Protein AF-A0A6L9XTW9-F1 (afdb_monomer_lite)

Sequence (158 aa):
MADSLILVVVGALVTFAAGLIGAWIQSRREHSKWLRERRYEAFVAIEAVVYRLDELGQRGVALKTRLGQLNSSSTLTPPQREQREQLTRELAAYADEYDQASRQRYDSAAPLLILGPPQVEKSVSAVLRLPQDASNEDRYRADSDMIAAMRKSLGVEE

Organism: NCBI:txid1268043

Secondary structure (DSSP, 8-state):
-HHHHHHHHHHHHHHHHHHHHHHHHHHHHHHHHHHHHHHHHHHHHHHHHHHHHHHHHHHHHHHHHHHHHHHT-SS--HHHHHHHHHHHHHHHHHHHHHHHHHHHHHHHHHHHHHHS-HHHHHHHHHHHH--TT--HHHHHHHHHHHHHHHHHHHT---

Radius of gyration: 28.11 Å; chains: 1; bounding box: 69×28×93 Å

Foldseek 3Di:
DVVVVVVVVVVVVVVVVVVVVVVVVVVVVVVLVVLLVLLVQLVVQLVVLLVVLVVLLVVLVVLVVVLVVLVVDPDADPVSVVVNVVSVVVNVVSVVVNVVSLVSNCVSCVSCCVSNDPQLVVLSVQLNPADSPHDPVSNVVSVVSNVVSSCVRSVNDD

pLDDT: mean 93.61, std 5.62, range [50.78, 97.5]

Structure (mmCIF, N/CA/C/O backbone):
data_AF-A0A6L9XTW9-F1
#
_entry.id   AF-A0A6L9XTW9-F1
#
loop_
_atom_site.group_PDB
_atom_site.id
_atom_site.type_symbol
_atom_site.label_atom_id
_atom_site.label_alt_id
_atom_site.label_comp_id
_atom_site.label_asym_id
_atom_site.label_entity_id
_atom_site.label_seq_id
_atom_site.pdbx_PDB_ins_code
_atom_site.Cartn_x
_atom_site.Cartn_y
_atom_site.Cartn_z
_atom_site.occupancy
_atom_site.B_iso_or_equiv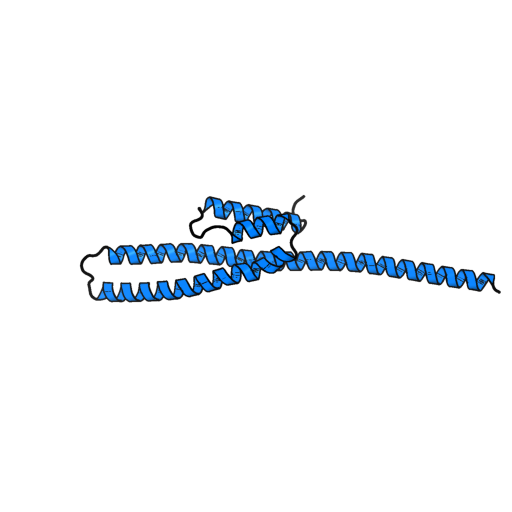
_atom_site.auth_seq_id
_atom_site.auth_comp_id
_atom_site.auth_asym_id
_atom_site.auth_atom_id
_atom_site.pdbx_PDB_model_num
ATOM 1 N N . MET A 1 1 ? 39.457 -12.123 -55.863 1.00 63.41 1 MET A N 1
ATOM 2 C CA . MET A 1 1 ? 38.704 -13.055 -54.985 1.00 63.41 1 MET A CA 1
ATOM 3 C C . MET A 1 1 ? 38.822 -12.706 -53.499 1.00 63.41 1 MET A C 1
ATOM 5 O O . MET A 1 1 ? 37.857 -12.929 -52.783 1.00 63.41 1 MET A O 1
ATOM 9 N N . ALA A 1 2 ? 39.940 -12.143 -53.015 1.00 72.25 2 ALA A N 1
ATOM 10 C CA . ALA A 1 2 ? 40.058 -11.704 -51.616 1.00 72.25 2 ALA A CA 1
ATOM 11 C C . ALA A 1 2 ? 39.130 -10.516 -51.269 1.00 72.25 2 ALA A C 1
ATOM 13 O O . ALA A 1 2 ? 38.455 -10.549 -50.244 1.00 72.25 2 ALA A O 1
ATOM 14 N N . ASP A 1 3 ? 39.005 -9.529 -52.162 1.00 83.38 3 ASP A N 1
ATOM 15 C CA . ASP A 1 3 ? 38.203 -8.316 -51.909 1.00 83.38 3 ASP A CA 1
ATOM 16 C C . ASP A 1 3 ? 36.702 -8.593 -51.742 1.00 83.38 3 ASP A C 1
ATOM 18 O O . ASP A 1 3 ? 36.032 -7.993 -50.903 1.00 83.38 3 ASP A O 1
ATOM 22 N N . SER A 1 4 ? 36.166 -9.562 -52.490 1.00 84.56 4 SER A N 1
ATOM 23 C CA . SER A 1 4 ? 34.766 -9.982 -52.372 1.00 84.56 4 SER A CA 1
ATOM 24 C C . SER A 1 4 ? 34.467 -10.655 -51.031 1.00 84.56 4 SER A C 1
ATOM 26 O O . SER A 1 4 ? 33.379 -10.480 -50.491 1.00 84.56 4 SER A O 1
ATOM 28 N N . LEU A 1 5 ? 35.428 -11.395 -50.467 1.00 88.00 5 LEU A N 1
ATOM 29 C CA . LEU A 1 5 ? 35.265 -12.051 -49.167 1.00 88.00 5 LEU A CA 1
ATOM 30 C C . LEU A 1 5 ? 35.229 -11.018 -48.032 1.00 88.00 5 LEU A C 1
ATOM 32 O O . LEU A 1 5 ? 34.406 -11.125 -47.127 1.00 88.00 5 LEU A O 1
ATOM 36 N N . ILE A 1 6 ? 36.074 -9.986 -48.117 1.00 90.38 6 ILE A N 1
ATOM 37 C CA . ILE A 1 6 ? 36.116 -8.894 -47.137 1.00 90.38 6 ILE A CA 1
ATOM 38 C C . ILE A 1 6 ? 34.771 -8.163 -47.096 1.00 90.38 6 ILE A C 1
ATOM 40 O O . ILE A 1 6 ? 34.224 -7.965 -46.015 1.00 90.38 6 ILE A O 1
ATOM 44 N N . LEU A 1 7 ? 34.195 -7.824 -48.254 1.00 91.81 7 LEU A N 1
ATOM 45 C CA . LEU A 1 7 ? 32.893 -7.149 -48.316 1.00 91.81 7 LEU A CA 1
ATOM 46 C C . LEU A 1 7 ? 31.760 -7.990 -47.708 1.00 91.81 7 LEU A C 1
ATOM 48 O O . LEU A 1 7 ? 30.928 -7.452 -46.979 1.00 91.81 7 LEU A O 1
ATOM 52 N N . VAL A 1 8 ? 31.746 -9.305 -47.954 1.00 90.94 8 VAL A N 1
ATOM 53 C CA . VAL A 1 8 ? 30.751 -10.217 -47.363 1.00 90.94 8 VAL A CA 1
ATOM 54 C C . VAL A 1 8 ? 30.904 -10.295 -45.844 1.00 90.94 8 VAL A C 1
ATOM 56 O O . VAL A 1 8 ? 29.909 -10.200 -45.127 1.00 90.94 8 VAL A O 1
ATOM 59 N N . VAL A 1 9 ? 32.135 -10.414 -45.337 1.00 92.69 9 VAL A N 1
ATOM 60 C CA . VAL A 1 9 ? 32.401 -10.455 -43.890 1.00 92.69 9 VAL A CA 1
ATOM 61 C C . VAL A 1 9 ? 32.010 -9.136 -43.222 1.00 92.69 9 VAL A C 1
ATOM 63 O O . VAL A 1 9 ? 31.351 -9.151 -42.184 1.00 92.69 9 VAL A O 1
ATOM 66 N N . VAL A 1 10 ? 32.343 -7.994 -43.828 1.00 93.56 10 VAL A N 1
ATOM 67 C CA . VAL A 1 10 ? 31.947 -6.672 -43.318 1.00 93.56 10 VAL A CA 1
ATOM 68 C C . VAL A 1 10 ? 30.424 -6.530 -43.305 1.00 93.56 10 VAL A C 1
ATOM 70 O O . VAL A 1 10 ? 29.860 -6.126 -42.290 1.00 93.56 10 VAL A O 1
ATOM 73 N N . GLY A 1 11 ? 29.736 -6.922 -44.382 1.00 93.44 11 GLY A N 1
ATOM 74 C CA . GLY A 1 11 ? 28.272 -6.898 -44.443 1.00 93.44 11 GLY A CA 1
ATOM 75 C C . GLY A 1 11 ? 27.613 -7.788 -43.384 1.00 93.44 11 GLY A C 1
ATOM 76 O O . GLY A 1 11 ? 26.651 -7.373 -42.731 1.00 93.44 11 GLY A O 1
ATOM 77 N N . ALA A 1 12 ? 28.162 -8.984 -43.153 1.00 92.94 12 ALA A N 1
ATOM 78 C CA . ALA A 1 12 ? 27.696 -9.894 -42.111 1.00 92.94 12 ALA A CA 1
ATOM 79 C C . ALA A 1 12 ? 27.890 -9.304 -40.703 1.00 92.94 12 ALA A C 1
ATOM 81 O O . ALA A 1 12 ? 26.964 -9.345 -39.892 1.00 92.94 12 ALA A O 1
ATOM 82 N N . LEU A 1 13 ? 29.047 -8.693 -40.427 1.00 94.50 13 LEU A N 1
ATOM 83 C CA . LEU A 1 13 ? 29.328 -8.039 -39.144 1.00 94.50 13 LEU A CA 1
ATOM 84 C C . LEU A 1 13 ? 28.404 -6.845 -38.883 1.00 94.50 13 LEU A C 1
ATOM 86 O O . LEU A 1 13 ? 27.891 -6.706 -37.774 1.00 94.50 13 LEU A O 1
ATOM 90 N N . VAL A 1 14 ? 28.144 -6.012 -39.895 1.00 95.00 14 VAL A N 1
ATOM 91 C CA . VAL A 1 14 ? 27.215 -4.875 -39.777 1.00 95.00 14 VAL A CA 1
ATOM 92 C C . VAL A 1 14 ? 25.794 -5.361 -39.500 1.00 95.00 14 VAL A C 1
ATOM 94 O O . VAL A 1 14 ? 25.129 -4.839 -38.607 1.00 95.00 14 VAL A O 1
ATOM 97 N N . THR A 1 15 ? 25.344 -6.393 -40.213 1.00 95.50 15 THR A N 1
ATOM 98 C CA . THR A 1 15 ? 24.009 -6.979 -40.013 1.00 95.50 15 THR A CA 1
ATOM 99 C C . THR A 1 15 ? 23.871 -7.570 -38.610 1.00 95.50 15 THR A C 1
ATOM 101 O O . THR A 1 15 ? 22.871 -7.339 -37.931 1.00 95.50 15 THR A O 1
ATOM 104 N N . PHE A 1 16 ? 24.897 -8.280 -38.137 1.00 95.69 16 PHE A N 1
ATOM 105 C CA . PHE A 1 16 ? 24.935 -8.832 -36.786 1.00 95.69 16 PHE A CA 1
ATOM 106 C C . PHE A 1 16 ? 24.902 -7.736 -35.710 1.00 95.69 16 PHE A C 1
ATOM 108 O O . PHE A 1 16 ? 24.097 -7.809 -34.781 1.00 95.69 16 PHE A O 1
ATOM 115 N N . ALA A 1 17 ? 25.715 -6.685 -35.858 1.00 96.06 17 ALA A N 1
ATOM 116 C CA . ALA A 1 17 ? 25.736 -5.557 -34.929 1.00 96.06 17 ALA A CA 1
ATOM 117 C C . ALA A 1 17 ? 24.387 -4.822 -34.887 1.00 96.06 17 ALA A C 1
ATOM 119 O O . ALA A 1 17 ? 23.879 -4.523 -33.806 1.00 96.06 17 ALA A O 1
ATOM 120 N N . ALA A 1 18 ? 23.769 -4.588 -36.048 1.00 95.88 18 ALA A N 1
ATOM 121 C CA . ALA A 1 18 ? 22.438 -3.994 -36.131 1.00 95.88 18 ALA A CA 1
ATOM 122 C C . ALA A 1 18 ? 21.378 -4.870 -35.437 1.00 95.88 18 ALA A C 1
ATOM 124 O O . ALA A 1 18 ? 20.549 -4.350 -34.688 1.00 95.88 18 ALA A O 1
ATOM 125 N N . GLY A 1 19 ? 21.443 -6.195 -35.617 1.00 96.69 19 GLY A N 1
ATOM 126 C CA . GLY A 1 19 ? 20.570 -7.150 -34.931 1.00 96.69 19 GLY A CA 1
ATOM 127 C C . GLY A 1 19 ? 20.711 -7.101 -33.407 1.00 96.69 19 GLY A C 1
ATOM 128 O O . GLY A 1 19 ? 19.705 -7.034 -32.699 1.00 96.69 19 GLY A O 1
ATOM 129 N N . LEU A 1 20 ? 21.945 -7.050 -32.893 1.00 96.38 20 LEU A N 1
ATOM 130 C CA . LEU A 1 20 ? 22.207 -6.923 -31.454 1.00 96.38 20 LEU A CA 1
ATOM 131 C C . LEU A 1 20 ? 21.672 -5.609 -30.874 1.00 96.38 20 LEU A C 1
ATOM 133 O O . LEU A 1 20 ? 21.056 -5.616 -29.809 1.00 96.38 20 LEU A O 1
ATOM 137 N N . ILE A 1 21 ? 21.868 -4.487 -31.574 1.00 97.19 21 ILE A N 1
ATOM 138 C CA . ILE A 1 21 ? 21.352 -3.180 -31.141 1.00 97.19 21 ILE A CA 1
ATOM 139 C C . ILE A 1 21 ? 19.820 -3.196 -31.111 1.00 97.19 21 ILE A C 1
ATOM 141 O O . ILE A 1 21 ? 19.222 -2.744 -30.133 1.00 97.19 21 ILE A O 1
ATOM 145 N N . GLY A 1 22 ? 19.181 -3.756 -32.143 1.00 96.69 22 GLY A N 1
ATOM 146 C CA . GLY A 1 22 ? 17.727 -3.908 -32.195 1.00 96.69 22 GLY A CA 1
ATOM 147 C C . GLY A 1 22 ? 17.188 -4.729 -31.021 1.00 96.69 22 GLY A C 1
ATOM 148 O O . GLY A 1 22 ? 16.288 -4.273 -30.311 1.00 96.69 22 GLY A O 1
ATOM 149 N N . ALA A 1 23 ? 17.794 -5.890 -30.757 1.00 96.38 23 ALA A N 1
ATOM 150 C CA . ALA A 1 23 ? 17.431 -6.751 -29.633 1.00 96.38 23 ALA A CA 1
ATOM 151 C C . ALA A 1 23 ? 17.629 -6.055 -28.275 1.00 96.38 23 ALA A C 1
ATOM 153 O O . ALA A 1 23 ? 16.783 -6.170 -27.389 1.00 96.38 23 ALA A O 1
ATOM 154 N N . TRP A 1 24 ? 18.707 -5.281 -28.112 1.00 96.38 24 TRP A N 1
ATOM 155 C CA . TRP A 1 24 ? 18.961 -4.520 -26.888 1.00 96.38 24 TRP A CA 1
ATOM 156 C C . TRP A 1 24 ? 17.903 -3.437 -26.648 1.00 96.38 24 TRP A C 1
ATOM 158 O O . TRP A 1 24 ? 17.365 -3.333 -25.544 1.00 96.38 24 TRP A O 1
ATOM 168 N N . ILE A 1 25 ? 17.549 -2.659 -27.677 1.00 96.56 25 ILE A N 1
ATOM 169 C CA . ILE A 1 25 ? 16.497 -1.634 -27.578 1.00 96.56 25 ILE A CA 1
ATOM 170 C C . ILE A 1 25 ? 15.157 -2.281 -27.216 1.00 96.56 25 ILE A C 1
ATOM 172 O O . ILE A 1 25 ? 14.455 -1.787 -26.329 1.00 96.56 25 ILE A O 1
ATOM 176 N N . GLN A 1 26 ? 14.807 -3.393 -27.866 1.00 96.50 26 GLN A N 1
ATOM 177 C CA . GLN A 1 26 ? 13.578 -4.124 -27.573 1.00 96.50 26 GLN A CA 1
ATOM 178 C C . GLN A 1 26 ? 13.561 -4.653 -26.133 1.00 96.50 26 GLN A C 1
ATOM 180 O O . GLN A 1 26 ? 12.595 -4.403 -25.412 1.00 96.50 26 GLN A O 1
ATOM 185 N N . SER A 1 27 ? 14.656 -5.270 -25.682 1.00 95.56 27 SER A N 1
ATOM 186 C CA . SER A 1 27 ? 14.803 -5.758 -24.307 1.00 95.56 27 SER A CA 1
ATOM 187 C C . SER A 1 27 ? 14.594 -4.642 -23.281 1.00 95.56 27 SER A C 1
ATOM 189 O O . SER A 1 27 ? 13.868 -4.826 -22.303 1.00 95.56 27 SER A O 1
ATOM 191 N N . ARG A 1 28 ? 15.142 -3.440 -23.521 1.00 96.75 28 ARG A N 1
ATOM 192 C CA . ARG A 1 28 ? 14.917 -2.293 -22.623 1.00 96.75 28 ARG A CA 1
ATOM 193 C C . ARG A 1 28 ? 13.456 -1.851 -22.593 1.00 96.75 28 ARG A C 1
ATOM 195 O O . ARG A 1 28 ? 12.948 -1.558 -21.514 1.00 96.75 28 ARG A O 1
ATOM 202 N N . ARG A 1 29 ? 12.770 -1.815 -23.742 1.00 95.81 29 ARG A N 1
ATOM 203 C CA . ARG A 1 29 ? 11.346 -1.434 -23.817 1.00 95.81 29 ARG A CA 1
ATOM 204 C C . ARG A 1 29 ? 10.457 -2.426 -23.072 1.00 95.81 29 ARG A C 1
ATOM 206 O O . ARG A 1 29 ? 9.594 -2.006 -22.304 1.00 95.81 29 ARG A O 1
ATOM 213 N N . GLU A 1 30 ? 10.686 -3.718 -23.278 1.00 97.00 30 GLU A N 1
ATOM 214 C CA . GLU A 1 30 ? 9.957 -4.788 -22.591 1.00 97.00 30 GLU A CA 1
ATOM 215 C C . GLU A 1 30 ? 10.220 -4.756 -21.086 1.00 97.00 30 GLU A C 1
ATOM 217 O O . GLU A 1 30 ? 9.276 -4.797 -20.301 1.00 97.00 30 GLU A O 1
ATOM 222 N N . HIS A 1 31 ? 11.475 -4.564 -20.672 1.00 95.38 31 HIS A N 1
ATOM 223 C CA . HIS A 1 31 ? 11.824 -4.437 -19.261 1.00 95.38 31 HIS A CA 1
ATOM 224 C C . HIS A 1 31 ? 11.153 -3.224 -18.597 1.00 95.38 31 HIS A C 1
ATOM 226 O O . HIS A 1 31 ? 10.607 -3.340 -17.502 1.00 95.38 31 HIS A O 1
ATOM 232 N N . SER A 1 32 ? 11.127 -2.062 -19.261 1.00 93.06 32 SER A N 1
ATOM 233 C CA . SER A 1 32 ? 10.423 -0.879 -18.747 1.00 93.06 32 SER A CA 1
ATOM 234 C C . SER A 1 32 ? 8.911 -1.086 -18.640 1.00 93.06 32 SER A C 1
ATOM 236 O O . SER A 1 32 ? 8.303 -0.614 -17.679 1.00 93.06 32 SER A O 1
ATOM 238 N N . LYS A 1 33 ? 8.300 -1.792 -19.600 1.00 95.06 33 LYS A N 1
ATOM 239 C CA . LYS A 1 33 ? 6.877 -2.152 -19.546 1.00 95.06 33 LYS A CA 1
ATOM 240 C C . LYS A 1 33 ? 6.598 -3.098 -18.375 1.00 95.06 33 LYS A C 1
ATOM 242 O O . LYS A 1 33 ? 5.725 -2.805 -17.565 1.00 95.06 33 LYS A O 1
ATOM 247 N N . TRP A 1 34 ? 7.400 -4.151 -18.241 1.00 95.75 34 TRP A N 1
ATOM 248 C CA . TRP A 1 34 ? 7.304 -5.113 -17.145 1.00 95.75 34 TRP A CA 1
ATOM 249 C C . TRP A 1 34 ? 7.444 -4.444 -15.770 1.00 95.75 34 TRP A C 1
ATOM 251 O O . TRP A 1 34 ? 6.650 -4.703 -14.868 1.00 95.75 34 TRP A O 1
ATOM 261 N N . LEU A 1 35 ? 8.402 -3.521 -15.612 1.00 94.56 35 LEU A N 1
ATOM 262 C CA . LEU A 1 35 ? 8.558 -2.751 -14.373 1.00 94.56 35 LEU A CA 1
ATOM 263 C C . LEU A 1 35 ? 7.323 -1.898 -14.062 1.00 94.56 35 LEU A C 1
ATOM 265 O O . LEU A 1 35 ? 6.919 -1.805 -12.905 1.00 94.56 35 LEU A O 1
ATOM 269 N N . ARG A 1 36 ? 6.726 -1.263 -15.077 1.00 94.50 36 ARG A N 1
ATOM 270 C CA . ARG A 1 36 ? 5.518 -0.446 -14.907 1.00 94.50 36 ARG A CA 1
ATOM 271 C C . ARG A 1 36 ? 4.334 -1.294 -14.450 1.00 94.50 36 ARG A C 1
ATOM 273 O O . ARG A 1 36 ? 3.661 -0.910 -13.501 1.00 94.50 36 ARG A O 1
ATOM 280 N N . GLU A 1 37 ? 4.118 -2.438 -15.093 1.00 96.00 37 GLU A N 1
ATOM 281 C CA . GLU A 1 37 ? 3.059 -3.388 -14.734 1.00 96.00 37 GLU A CA 1
ATOM 282 C C . GLU A 1 37 ? 3.241 -3.885 -13.300 1.00 96.00 37 GLU A C 1
ATOM 284 O O . GLU A 1 37 ? 2.323 -3.776 -12.492 1.00 96.00 37 GLU A O 1
ATOM 289 N N . ARG A 1 38 ? 4.458 -4.307 -12.934 1.00 95.56 38 ARG A N 1
ATOM 290 C CA . ARG A 1 38 ? 4.730 -4.810 -11.584 1.00 95.56 38 ARG A CA 1
ATOM 291 C C . ARG A 1 38 ? 4.540 -3.747 -10.497 1.00 95.56 38 ARG A C 1
ATOM 293 O O . ARG A 1 38 ? 4.040 -4.056 -9.419 1.00 95.56 38 ARG A O 1
ATOM 300 N N . ARG A 1 39 ? 4.918 -2.493 -10.771 1.00 94.62 39 ARG A N 1
ATOM 301 C CA . ARG A 1 39 ? 4.664 -1.359 -9.864 1.00 94.62 39 ARG A CA 1
ATOM 302 C C . ARG A 1 39 ? 3.172 -1.073 -9.725 1.00 94.62 39 ARG A C 1
ATOM 304 O O . ARG A 1 39 ? 2.719 -0.809 -8.620 1.00 94.62 39 ARG A O 1
ATOM 311 N N . TYR A 1 40 ? 2.420 -1.125 -10.821 1.00 96.44 40 TYR A N 1
ATOM 312 C CA . TYR A 1 40 ? 0.976 -0.916 -10.788 1.00 96.44 40 TYR A CA 1
ATOM 313 C C . TYR A 1 40 ? 0.258 -2.012 -9.988 1.00 96.44 40 TYR A C 1
ATOM 315 O O . TYR A 1 40 ? -0.528 -1.694 -9.103 1.00 96.44 40 TYR A O 1
ATOM 323 N N . GLU A 1 41 ? 0.587 -3.286 -10.224 1.00 96.69 41 GLU A N 1
ATOM 324 C CA . GLU A 1 41 ? 0.045 -4.416 -9.453 1.00 96.69 41 GLU A CA 1
ATOM 325 C C . GLU A 1 41 ? 0.299 -4.255 -7.948 1.00 96.69 41 GLU A C 1
ATOM 327 O O . GLU A 1 41 ? -0.612 -4.411 -7.136 1.00 96.69 41 GLU A O 1
ATOM 332 N N . ALA A 1 42 ? 1.530 -3.899 -7.572 1.00 95.62 42 ALA A N 1
ATOM 333 C CA . ALA A 1 42 ? 1.895 -3.696 -6.174 1.00 95.62 42 ALA A CA 1
ATOM 334 C C . ALA A 1 42 ? 1.194 -2.478 -5.552 1.00 95.62 42 ALA A C 1
ATOM 336 O O . ALA A 1 42 ? 0.807 -2.522 -4.386 1.00 95.62 42 ALA A O 1
ATOM 337 N N . PHE A 1 43 ? 0.991 -1.412 -6.329 1.00 96.19 43 PHE A N 1
ATOM 338 C CA . PHE A 1 43 ? 0.237 -0.236 -5.900 1.00 96.19 43 PHE A CA 1
ATOM 339 C C . PHE A 1 43 ? -1.227 -0.556 -5.597 1.00 96.19 43 PHE A C 1
ATOM 341 O O . PHE A 1 43 ? -1.707 -0.227 -4.519 1.00 96.19 43 PHE A O 1
ATOM 348 N N . VAL A 1 44 ? -1.907 -1.276 -6.487 1.00 97.12 44 VAL A N 1
ATOM 349 C CA . VAL A 1 44 ? -3.292 -1.705 -6.239 1.00 97.12 44 VAL A CA 1
ATOM 350 C C . VAL A 1 44 ? -3.367 -2.620 -5.010 1.00 97.12 44 VAL A C 1
ATOM 352 O O . VAL A 1 44 ? -4.286 -2.506 -4.199 1.00 97.12 44 VAL A O 1
ATOM 355 N N . ALA A 1 45 ? -2.383 -3.507 -4.830 1.00 96.94 45 ALA A N 1
ATOM 356 C CA . ALA A 1 45 ? -2.335 -4.400 -3.676 1.00 96.94 45 ALA A CA 1
ATOM 357 C C . ALA A 1 45 ? -2.177 -3.642 -2.346 1.00 96.94 45 ALA A C 1
ATOM 359 O O . ALA A 1 45 ? -2.908 -3.925 -1.395 1.00 96.94 45 ALA A O 1
ATOM 360 N N . ILE A 1 46 ? -1.253 -2.676 -2.261 1.00 96.00 46 ILE A N 1
ATOM 361 C CA . ILE A 1 46 ? -1.078 -1.887 -1.033 1.00 96.00 46 ILE A CA 1
ATOM 362 C C . ILE A 1 46 ? -2.285 -0.981 -0.770 1.00 96.00 46 ILE A C 1
ATOM 364 O O . ILE A 1 46 ? -2.719 -0.891 0.375 1.00 96.00 46 ILE A O 1
ATOM 368 N N . GLU A 1 47 ? -2.867 -0.372 -1.805 1.00 95.38 47 GLU A N 1
ATOM 369 C CA . GLU A 1 47 ? -4.047 0.491 -1.690 1.00 95.38 47 GLU A CA 1
ATOM 370 C C . GLU A 1 47 ? -5.240 -0.286 -1.109 1.00 95.38 47 GLU A C 1
ATOM 372 O O . GLU A 1 47 ? -5.859 0.149 -0.137 1.00 95.38 47 GLU A O 1
ATOM 377 N N . ALA A 1 48 ? -5.497 -1.500 -1.607 1.00 96.69 48 ALA A N 1
ATOM 378 C CA . ALA A 1 48 ? -6.536 -2.374 -1.063 1.00 96.69 48 ALA A CA 1
ATOM 379 C C . ALA A 1 48 ? -6.321 -2.692 0.430 1.00 96.69 48 ALA A C 1
ATOM 381 O O . ALA A 1 48 ? -7.275 -2.733 1.211 1.00 96.69 48 ALA A O 1
ATOM 382 N N . VAL A 1 49 ? -5.067 -2.888 0.853 1.00 96.00 49 VAL A N 1
ATOM 383 C CA . VAL A 1 49 ? -4.732 -3.123 2.265 1.00 96.00 49 VAL A CA 1
ATOM 384 C C . VAL A 1 49 ? -4.898 -1.856 3.108 1.00 96.00 49 VAL A C 1
ATOM 386 O O . VAL A 1 49 ? -5.378 -1.940 4.240 1.00 96.00 49 VAL A O 1
ATOM 389 N N . VAL A 1 50 ? -4.532 -0.684 2.581 1.00 93.06 50 VAL A N 1
ATOM 390 C CA . VAL A 1 50 ? -4.734 0.610 3.255 1.00 93.06 50 VAL A CA 1
ATOM 391 C C . VAL A 1 50 ? -6.222 0.855 3.496 1.00 93.06 50 VAL A C 1
ATOM 393 O O . VAL A 1 50 ? -6.600 1.106 4.641 1.00 93.06 50 VAL A O 1
ATOM 396 N N . TYR A 1 51 ? -7.067 0.672 2.476 1.00 93.56 51 TYR A N 1
ATOM 397 C CA . TYR A 1 51 ? -8.523 0.778 2.615 1.00 93.56 51 TYR A CA 1
ATOM 398 C C . TYR A 1 51 ? -9.081 -0.193 3.657 1.00 93.56 51 TYR A C 1
ATOM 400 O O . TYR A 1 51 ? -9.834 0.217 4.542 1.00 93.56 51 TYR A O 1
ATOM 408 N N . ARG A 1 52 ? -8.661 -1.464 3.617 1.00 95.06 52 ARG A N 1
ATOM 409 C CA . ARG A 1 52 ? -9.095 -2.466 4.601 1.00 95.06 52 ARG A CA 1
ATOM 410 C C . ARG A 1 52 ? -8.711 -2.079 6.030 1.00 95.06 52 ARG A C 1
ATOM 412 O O . ARG A 1 52 ? -9.482 -2.294 6.961 1.00 95.06 52 ARG A O 1
ATOM 419 N N . LEU A 1 53 ? -7.520 -1.519 6.228 1.00 93.31 53 LEU A N 1
ATOM 420 C CA . LEU A 1 53 ? -7.059 -1.101 7.553 1.00 93.31 53 LEU A CA 1
ATOM 421 C C . LEU A 1 53 ? -7.791 0.137 8.072 1.00 93.31 53 LEU A C 1
ATOM 423 O O . LEU A 1 53 ? -7.957 0.256 9.288 1.00 93.31 53 LEU A O 1
ATOM 427 N N . ASP A 1 54 ? -8.243 1.027 7.189 1.00 91.50 54 ASP A N 1
ATOM 428 C CA . ASP A 1 54 ? -9.109 2.139 7.581 1.00 91.50 54 ASP A CA 1
ATOM 429 C C . ASP A 1 54 ? -10.489 1.642 8.033 1.00 91.50 54 ASP A C 1
ATOM 431 O O . ASP A 1 54 ? -10.931 1.969 9.136 1.00 91.50 54 ASP A O 1
ATOM 435 N N . GLU A 1 55 ? -11.111 0.752 7.252 1.00 92.81 55 GLU A N 1
ATOM 436 C CA . GLU A 1 55 ? -12.391 0.120 7.599 1.00 92.81 55 GLU A CA 1
ATOM 437 C C . GLU A 1 55 ? -12.311 -0.614 8.948 1.00 92.81 55 GLU A C 1
ATOM 439 O O . GLU A 1 55 ? -13.156 -0.428 9.833 1.00 92.81 55 GLU A O 1
ATOM 444 N N . LEU A 1 56 ? -11.247 -1.400 9.148 1.00 94.19 56 LEU A N 1
ATOM 445 C CA . LEU A 1 56 ? -10.981 -2.059 10.423 1.00 94.19 56 LEU A CA 1
ATOM 446 C C . LEU A 1 56 ? -10.799 -1.030 11.544 1.00 94.19 56 LEU A C 1
ATOM 448 O O . LEU A 1 56 ? -11.410 -1.175 12.601 1.00 94.19 56 LEU A O 1
ATOM 452 N N . GLY A 1 57 ? -10.048 0.049 11.320 1.00 91.44 57 GLY A N 1
ATOM 453 C CA . GLY A 1 57 ? -9.899 1.133 12.292 1.00 91.44 57 GLY A CA 1
ATOM 454 C C . GLY A 1 57 ? -11.244 1.694 12.767 1.00 91.44 57 GLY A C 1
ATOM 455 O O . GLY A 1 57 ? -11.487 1.780 13.975 1.00 91.44 57 GLY A O 1
ATOM 456 N N . GLN A 1 58 ? -12.152 1.996 11.835 1.00 92.25 58 GLN A N 1
ATOM 457 C CA . GLN A 1 58 ? -13.498 2.494 12.142 1.00 92.25 58 GLN A CA 1
ATOM 458 C C . GLN A 1 58 ? -14.326 1.463 12.928 1.00 92.25 58 GLN A C 1
ATOM 460 O O . GLN A 1 58 ? -14.951 1.796 13.943 1.00 92.25 58 GLN A O 1
ATOM 465 N N . ARG A 1 59 ? -14.280 0.188 12.520 1.00 94.94 59 ARG A N 1
ATOM 466 C CA . ARG A 1 59 ? -14.952 -0.916 13.225 1.00 94.94 59 ARG A CA 1
ATOM 467 C C . ARG A 1 59 ? -14.414 -1.099 14.646 1.00 94.94 59 ARG A C 1
ATOM 469 O O . ARG A 1 59 ? -15.196 -1.273 15.581 1.00 94.94 59 ARG A O 1
ATOM 476 N N . GLY A 1 60 ? -13.099 -1.012 14.827 1.00 94.56 60 GLY A N 1
ATOM 477 C CA . GLY A 1 60 ? -12.436 -1.108 16.124 1.00 94.56 60 GLY A CA 1
ATOM 478 C C . GLY A 1 60 ? -12.854 0.008 17.081 1.00 94.56 60 GLY A C 1
ATOM 479 O O . GLY A 1 60 ? -13.134 -0.262 18.251 1.00 94.56 60 GLY A O 1
ATOM 480 N N . VAL A 1 61 ? -12.960 1.250 16.590 1.00 93.94 61 VAL A N 1
ATOM 481 C CA . VAL A 1 61 ? -13.496 2.380 17.371 1.00 93.94 61 VAL A CA 1
ATOM 482 C C . VAL A 1 61 ? -14.937 2.097 17.796 1.00 93.94 61 VAL A C 1
ATOM 484 O O . VAL A 1 61 ? -15.245 2.185 18.983 1.00 93.94 61 VAL A O 1
ATOM 487 N N . ALA A 1 62 ? -15.800 1.666 16.871 1.00 95.06 62 ALA A N 1
ATOM 488 C CA . ALA A 1 62 ? -17.196 1.359 17.176 1.00 95.06 62 ALA A CA 1
ATOM 489 C C . ALA A 1 62 ? -17.348 0.248 18.236 1.00 95.06 62 ALA A C 1
ATOM 491 O O . ALA A 1 62 ? -18.154 0.384 19.162 1.00 95.06 62 ALA A O 1
ATOM 492 N N . LEU A 1 63 ? -16.556 -0.828 18.142 1.00 95.62 63 LEU A N 1
ATOM 493 C CA . LEU A 1 63 ? -16.544 -1.915 19.129 1.00 95.62 63 LEU A CA 1
ATOM 494 C C . LEU A 1 63 ? -16.093 -1.424 20.509 1.00 95.62 63 LEU A C 1
ATOM 496 O O . LEU A 1 63 ? -16.760 -1.704 21.509 1.00 95.62 63 LEU A O 1
ATOM 500 N N . LYS A 1 64 ? -15.004 -0.646 20.570 1.00 94.50 64 LYS A N 1
ATOM 501 C CA . LYS A 1 64 ? -14.500 -0.061 21.823 1.00 94.50 64 LYS A CA 1
ATOM 502 C C . LYS A 1 64 ? -15.530 0.864 22.468 1.00 94.50 64 LYS A C 1
ATOM 504 O O . LYS A 1 64 ? -15.750 0.769 23.674 1.00 94.50 64 LYS A O 1
ATOM 509 N N . THR A 1 65 ? -16.204 1.706 21.684 1.00 95.88 65 THR A N 1
ATOM 510 C CA . THR A 1 65 ? -17.262 2.595 22.183 1.00 95.88 65 THR A CA 1
ATOM 511 C C . THR A 1 65 ? -18.431 1.804 22.770 1.00 95.88 65 THR A C 1
ATOM 513 O O . THR A 1 65 ? -18.848 2.090 23.892 1.00 95.88 65 THR A O 1
ATOM 516 N N . ARG A 1 66 ? -18.930 0.775 22.069 1.00 95.38 66 ARG A N 1
ATOM 517 C CA . ARG A 1 66 ? -20.027 -0.083 22.564 1.00 95.38 66 ARG A CA 1
ATOM 518 C C . ARG A 1 66 ? -19.648 -0.815 23.851 1.00 95.38 66 ARG A C 1
ATOM 520 O O . ARG A 1 66 ? -20.432 -0.854 24.797 1.00 95.38 66 ARG A O 1
ATOM 527 N N . LEU A 1 67 ? -18.432 -1.355 23.915 1.00 94.75 67 LEU A N 1
ATOM 528 C CA . LEU A 1 67 ? -17.931 -2.022 25.115 1.00 94.75 67 LEU A CA 1
ATOM 529 C C . LEU A 1 67 ? -17.783 -1.038 26.290 1.00 94.75 67 LEU A C 1
ATOM 531 O O . LEU A 1 67 ? -18.144 -1.367 27.419 1.00 94.75 67 LEU A O 1
ATOM 535 N N . GLY A 1 68 ? -17.314 0.186 26.028 1.00 94.19 68 GLY A N 1
ATOM 536 C CA . GLY A 1 68 ? -17.226 1.264 27.018 1.00 94.19 68 GLY A CA 1
ATOM 537 C C . GLY A 1 68 ? -18.586 1.670 27.597 1.00 94.19 68 GLY A C 1
ATOM 538 O O . GLY A 1 68 ? -18.713 1.848 28.809 1.00 94.19 68 GLY A O 1
ATOM 539 N N . GLN A 1 69 ? -19.620 1.744 26.753 1.00 93.31 69 GLN A N 1
ATOM 540 C CA . GLN A 1 69 ? -20.998 2.019 27.179 1.00 93.31 69 GLN A CA 1
ATOM 541 C C . GLN A 1 69 ? -21.535 0.932 28.119 1.00 93.31 69 GLN A C 1
ATOM 543 O O . GLN A 1 69 ? -22.116 1.253 29.155 1.00 93.31 69 GLN A O 1
ATOM 548 N N . LEU A 1 70 ? -21.287 -0.348 27.814 1.00 92.44 70 LEU A N 1
ATOM 549 C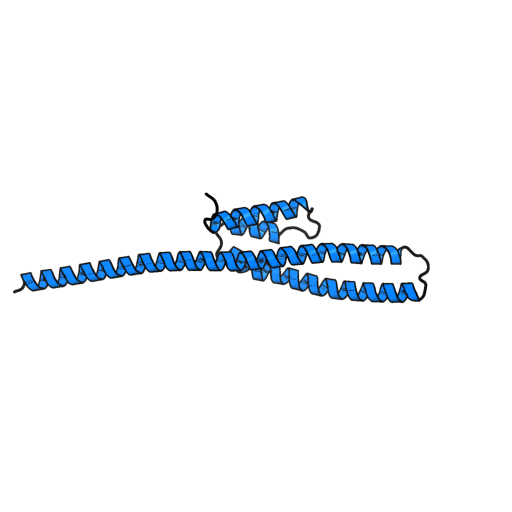 CA . LEU A 1 70 ? -21.673 -1.448 28.705 1.00 92.44 70 LEU A CA 1
ATOM 550 C C . LEU A 1 70 ? -20.906 -1.409 30.031 1.00 92.44 70 LEU A C 1
ATOM 552 O O . LEU A 1 70 ? -21.504 -1.573 31.091 1.00 92.44 70 LEU A O 1
ATOM 556 N N . ASN A 1 71 ? -19.599 -1.141 29.989 1.00 90.75 71 ASN A N 1
ATOM 557 C CA . ASN A 1 71 ? -18.752 -1.108 31.185 1.00 90.75 71 ASN A CA 1
ATOM 558 C C . ASN A 1 71 ? -19.036 0.078 32.116 1.00 90.75 71 ASN A C 1
ATOM 560 O O . ASN A 1 71 ? -18.642 0.042 33.278 1.00 90.75 71 ASN A O 1
ATOM 564 N N . SER A 1 72 ? -19.729 1.109 31.633 1.00 90.06 72 SER A N 1
ATOM 565 C CA . SER A 1 72 ? -20.132 2.260 32.448 1.00 90.06 72 SER A CA 1
ATOM 566 C C . SER A 1 72 ? -21.307 1.943 33.391 1.00 90.06 72 SER A C 1
ATOM 568 O O . SER A 1 72 ? -21.618 2.738 34.275 1.00 90.06 72 SER A O 1
ATOM 570 N N . SER A 1 73 ? -21.955 0.782 33.236 1.00 87.88 73 SER A N 1
ATOM 571 C CA . SER A 1 73 ? -23.029 0.326 34.125 1.00 87.88 73 SER A CA 1
ATOM 572 C C . SER A 1 73 ? -22.452 -0.375 35.359 1.00 87.88 73 SER A C 1
ATOM 574 O O . SER A 1 73 ? -21.773 -1.393 35.242 1.00 87.88 73 SER A O 1
ATOM 576 N N . SER A 1 74 ? -22.757 0.129 36.558 1.00 78.75 74 SER A N 1
ATOM 577 C CA . SER A 1 74 ? -22.272 -0.423 37.836 1.00 78.75 74 SER A CA 1
ATOM 578 C C . SER A 1 74 ? -22.846 -1.806 38.174 1.00 78.75 74 SER A C 1
ATOM 580 O O . SER A 1 74 ? -22.275 -2.534 38.983 1.00 78.75 74 SER A O 1
ATOM 582 N N . THR A 1 75 ? -23.966 -2.197 37.560 1.00 88.19 75 THR A N 1
ATOM 583 C CA . THR A 1 75 ? -24.568 -3.529 37.708 1.00 88.19 75 THR A CA 1
ATOM 584 C C . THR A 1 75 ? -25.065 -4.017 36.351 1.00 88.19 75 THR A C 1
ATOM 586 O O . THR A 1 75 ? -25.984 -3.439 35.778 1.00 88.19 75 THR A O 1
ATOM 589 N N . LEU A 1 76 ? -24.452 -5.079 35.822 1.00 87.38 76 LEU A N 1
ATOM 590 C CA . LEU A 1 76 ? -24.851 -5.671 34.543 1.00 87.38 76 LEU A CA 1
ATOM 591 C C . LEU A 1 76 ? -25.985 -6.680 34.750 1.00 87.38 76 LEU A C 1
ATOM 593 O O . LEU A 1 76 ? -25.833 -7.693 35.445 1.00 87.38 76 LEU A O 1
ATOM 597 N N . THR A 1 77 ? -27.109 -6.440 34.082 1.00 91.00 77 THR A N 1
ATOM 598 C CA . THR A 1 77 ? -28.183 -7.432 33.945 1.00 91.00 77 THR A CA 1
ATOM 599 C C . THR A 1 77 ? -27.671 -8.677 33.193 1.00 91.00 77 THR A C 1
ATOM 601 O O . THR A 1 77 ? -26.696 -8.581 32.443 1.00 91.00 77 THR A O 1
ATOM 604 N N . PRO A 1 78 ? -28.282 -9.868 33.367 1.00 92.50 78 PRO A N 1
ATOM 605 C CA . PRO A 1 78 ? -27.907 -11.067 32.608 1.00 92.50 78 PRO A CA 1
ATOM 606 C C . PRO A 1 78 ? -27.767 -10.864 31.081 1.00 92.50 78 PRO A C 1
ATOM 608 O O . PRO A 1 78 ? -26.717 -11.238 30.562 1.00 92.50 78 PRO A O 1
ATOM 611 N N . PRO A 1 79 ? -28.703 -10.205 30.361 1.00 93.19 79 PRO A N 1
ATOM 612 C CA . PRO A 1 79 ? -28.536 -9.967 28.922 1.00 93.19 79 PRO A CA 1
ATOM 613 C C . PRO A 1 79 ? -27.361 -9.031 28.594 1.00 93.19 79 PRO A C 1
ATOM 615 O O . PRO A 1 79 ? -26.679 -9.220 27.592 1.00 93.19 79 PRO A O 1
ATOM 618 N N . GLN A 1 80 ? -27.057 -8.048 29.450 1.00 92.69 80 GLN A N 1
ATOM 619 C CA . GLN A 1 80 ? -25.893 -7.173 29.249 1.00 92.69 80 GLN A CA 1
ATOM 620 C C . GLN A 1 80 ? -24.561 -7.911 29.449 1.00 92.69 80 GLN A C 1
ATOM 622 O O . GLN A 1 80 ? -23.565 -7.552 28.819 1.00 92.69 80 GLN A O 1
ATOM 627 N N . ARG A 1 81 ? -24.519 -8.942 30.307 1.00 94.12 81 ARG A N 1
ATOM 628 C CA . ARG A 1 81 ? -23.336 -9.807 30.454 1.00 94.12 81 ARG A CA 1
ATOM 629 C C . ARG A 1 81 ? -23.086 -10.621 29.191 1.00 94.12 81 ARG A C 1
ATOM 631 O O . ARG A 1 81 ? -21.969 -10.598 28.686 1.00 94.12 81 ARG A O 1
ATOM 638 N N . GLU A 1 82 ? -24.127 -11.242 28.645 1.00 95.00 82 GLU A N 1
ATOM 639 C CA . GLU A 1 82 ? -24.039 -11.979 27.380 1.00 95.00 82 GLU A CA 1
ATOM 640 C C . GLU A 1 82 ? -23.595 -11.064 26.227 1.00 95.00 82 GLU A C 1
ATOM 642 O O . GLU A 1 82 ? -22.664 -11.388 25.487 1.00 95.00 82 GLU A O 1
ATOM 647 N N . GLN A 1 83 ? -24.173 -9.862 26.130 1.00 94.81 83 GLN A N 1
ATOM 648 C CA . GLN A 1 83 ? -23.777 -8.874 25.126 1.00 94.81 83 GLN A CA 1
ATOM 649 C C . GLN A 1 83 ? -22.309 -8.443 25.275 1.00 94.81 83 GLN A C 1
ATOM 651 O O . GLN A 1 83 ? -21.596 -8.285 24.282 1.00 94.81 83 GLN A O 1
ATOM 656 N N . ARG A 1 84 ? -21.827 -8.271 26.511 1.00 95.38 84 ARG A N 1
ATOM 657 C CA . ARG A 1 84 ? -20.416 -7.969 26.783 1.00 95.38 84 ARG A CA 1
ATOM 658 C C . ARG A 1 84 ? -19.508 -9.123 26.357 1.00 95.38 84 ARG A C 1
ATOM 660 O O . ARG A 1 84 ? -18.462 -8.874 25.759 1.00 95.38 84 ARG A O 1
ATOM 667 N N . GLU A 1 85 ? -19.877 -10.364 26.654 1.00 95.31 85 GLU A N 1
ATOM 668 C CA . GLU A 1 85 ? -19.117 -11.549 26.238 1.00 95.31 85 GLU A CA 1
ATOM 669 C C . GLU A 1 85 ? -19.064 -11.674 24.713 1.00 95.31 85 GLU A C 1
ATOM 671 O O . GLU A 1 85 ? -18.006 -11.958 24.148 1.00 95.31 85 GLU A O 1
ATOM 676 N N . GLN A 1 86 ? -20.174 -11.396 24.025 1.00 96.69 86 GLN A N 1
ATOM 677 C CA . GLN A 1 86 ? -20.207 -11.327 22.567 1.00 96.69 86 GLN A CA 1
ATOM 678 C C . GLN A 1 86 ? -19.266 -10.242 22.027 1.00 96.69 86 GLN A C 1
ATOM 680 O O . GLN A 1 86 ? -18.404 -10.552 21.209 1.00 96.69 86 GLN A O 1
ATOM 685 N N . LEU A 1 87 ? -19.353 -9.004 22.524 1.00 96.31 87 LEU A N 1
ATOM 686 C CA . LEU A 1 87 ? -18.465 -7.914 22.094 1.00 96.31 87 LEU A CA 1
ATOM 687 C C . LEU A 1 87 ? -16.992 -8.200 22.395 1.00 96.31 87 LEU A C 1
ATOM 689 O O . LEU A 1 87 ? -16.120 -7.804 21.629 1.00 96.31 87 LEU A O 1
ATOM 693 N N . THR A 1 88 ? -16.702 -8.904 23.489 1.00 95.50 88 THR A N 1
ATOM 694 C CA . THR A 1 88 ? -15.332 -9.319 23.821 1.00 95.50 88 THR A CA 1
ATOM 695 C C . THR A 1 88 ? -14.801 -10.322 22.795 1.00 95.50 88 THR A C 1
ATOM 697 O O . THR A 1 88 ? -13.667 -10.185 22.340 1.00 95.50 88 THR A O 1
ATOM 700 N N . ARG A 1 89 ? -15.625 -11.294 22.375 1.00 97.00 89 ARG A N 1
ATOM 701 C CA . ARG A 1 89 ? -15.274 -12.237 21.299 1.00 97.00 89 ARG A CA 1
ATOM 702 C C . ARG A 1 89 ? -15.100 -11.533 19.954 1.00 97.00 89 ARG A C 1
ATOM 704 O O . ARG A 1 89 ? -14.136 -11.810 19.249 1.00 97.00 89 ARG A O 1
ATOM 711 N N . GLU A 1 90 ? -15.988 -10.597 19.624 1.00 97.00 90 GLU A N 1
ATOM 712 C CA . GLU A 1 90 ? -15.875 -9.782 18.409 1.00 97.00 90 GLU A CA 1
ATOM 713 C C . GLU A 1 90 ? -14.603 -8.924 18.413 1.00 97.00 90 GLU A C 1
ATOM 715 O O . GLU A 1 90 ? -13.950 -8.805 17.380 1.00 97.00 90 GLU A O 1
ATOM 720 N N . LEU A 1 91 ? -14.215 -8.369 19.566 1.00 96.06 91 LEU A N 1
ATOM 721 C CA . LEU A 1 91 ? -12.984 -7.592 19.710 1.00 96.06 91 LEU A CA 1
ATOM 722 C C . LEU A 1 91 ? -11.726 -8.458 19.548 1.00 96.06 91 LEU A C 1
ATOM 724 O O . LEU A 1 91 ? -10.752 -7.993 18.961 1.00 96.06 91 LEU A O 1
ATOM 728 N N . ALA A 1 92 ? -11.747 -9.700 20.0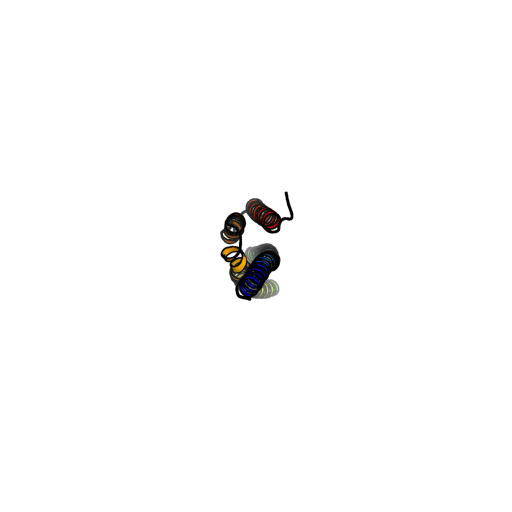39 1.00 95.81 92 ALA A N 1
ATOM 729 C CA . ALA A 1 92 ? -10.652 -10.650 19.839 1.00 95.81 92 ALA A CA 1
ATOM 730 C C . ALA A 1 92 ? -10.499 -11.021 18.354 1.00 95.81 92 ALA A C 1
ATOM 732 O O . ALA A 1 92 ? -9.417 -10.866 17.798 1.00 95.81 92 ALA A O 1
ATOM 733 N N . ALA A 1 93 ? -11.597 -11.393 17.686 1.00 97.00 93 ALA A N 1
ATOM 734 C CA . ALA A 1 93 ? -11.586 -11.686 16.251 1.00 97.00 93 ALA A CA 1
ATOM 735 C C . ALA A 1 93 ? -11.149 -10.471 15.412 1.00 97.00 93 ALA A C 1
ATOM 737 O O . ALA A 1 93 ? -10.403 -10.606 14.445 1.00 97.00 93 ALA A O 1
ATOM 738 N N . TYR A 1 94 ? -11.582 -9.271 15.807 1.00 96.25 94 TYR A N 1
ATOM 739 C CA . TYR A 1 94 ? -11.131 -8.019 15.210 1.00 96.25 94 TYR A CA 1
ATOM 740 C C . TYR A 1 94 ? -9.616 -7.811 15.357 1.00 96.25 94 TYR A C 1
ATOM 742 O O . TYR A 1 94 ? -8.970 -7.374 14.407 1.00 96.25 94 TYR A O 1
ATOM 750 N N . ALA A 1 95 ? -9.043 -8.101 16.529 1.00 95.62 95 ALA A N 1
ATOM 751 C CA . ALA A 1 95 ? -7.611 -7.937 16.767 1.00 95.62 95 ALA A CA 1
ATOM 752 C C . ALA A 1 95 ? -6.777 -8.865 15.870 1.00 95.62 95 ALA A C 1
ATOM 754 O O . ALA A 1 95 ? -5.787 -8.411 15.295 1.00 95.62 95 ALA A O 1
ATOM 755 N N . ASP A 1 96 ? -7.217 -10.113 15.694 1.00 96.94 96 ASP A N 1
ATOM 756 C CA . ASP A 1 96 ? -6.576 -11.075 14.790 1.00 96.94 96 ASP A CA 1
ATOM 757 C C . ASP A 1 96 ? -6.653 -10.609 13.326 1.00 96.94 96 ASP A C 1
ATOM 759 O O . ASP A 1 96 ? -5.652 -10.619 12.605 1.00 96.94 96 ASP A O 1
ATOM 763 N N . GLU A 1 97 ? -7.826 -10.138 12.888 1.00 96.62 97 GLU A N 1
ATOM 764 C CA . GLU A 1 97 ? -8.022 -9.618 11.530 1.00 96.62 97 GL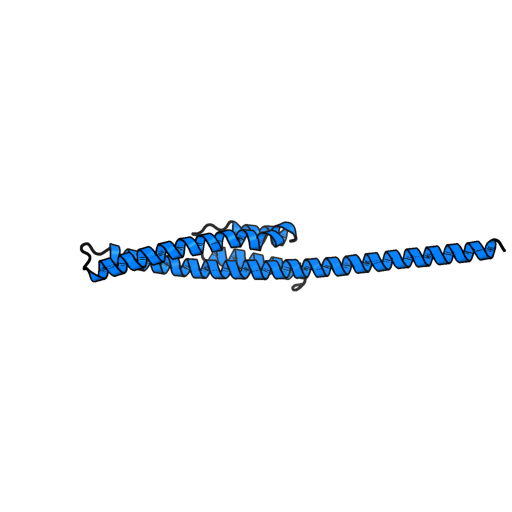U A CA 1
ATOM 765 C C . GLU A 1 97 ? -7.159 -8.373 11.264 1.00 96.62 97 GLU A C 1
ATOM 767 O O . GLU A 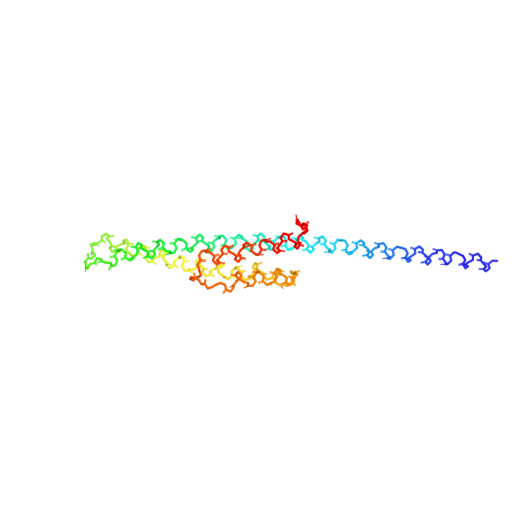1 97 ? -6.548 -8.238 10.198 1.00 96.62 97 GLU A O 1
ATOM 772 N N . TYR A 1 98 ? -7.067 -7.476 12.248 1.00 95.38 98 TYR A N 1
ATOM 773 C CA . TYR A 1 98 ? -6.229 -6.286 12.173 1.00 95.38 98 TYR A CA 1
ATOM 774 C C . TYR A 1 98 ? -4.736 -6.636 12.105 1.00 95.38 98 TYR A C 1
ATOM 776 O O . TYR A 1 98 ? -4.018 -6.060 11.286 1.00 95.38 98 TYR A O 1
ATOM 784 N N . ASP A 1 99 ? -4.257 -7.586 12.917 1.00 95.12 99 ASP A N 1
ATOM 785 C CA . ASP A 1 99 ? -2.863 -8.050 12.868 1.00 95.12 99 ASP A CA 1
ATOM 786 C C . ASP A 1 99 ? -2.530 -8.658 11.499 1.00 95.12 99 ASP A C 1
ATOM 788 O O . ASP A 1 99 ? -1.510 -8.312 10.895 1.00 95.12 99 ASP A O 1
ATOM 792 N N . GLN A 1 100 ? -3.422 -9.489 10.951 1.00 96.25 100 GLN A N 1
ATOM 793 C CA . GLN A 1 100 ? -3.239 -10.073 9.623 1.00 96.25 100 GLN A CA 1
ATOM 794 C C . GLN A 1 100 ? -3.142 -8.996 8.533 1.00 96.25 100 GLN A C 1
ATOM 796 O O . GLN A 1 100 ? -2.215 -9.025 7.718 1.00 96.25 100 GLN A O 1
ATOM 801 N N . ALA A 1 101 ? -4.059 -8.025 8.527 1.00 95.25 101 ALA A N 1
ATOM 802 C CA . ALA A 1 101 ? -4.040 -6.931 7.559 1.00 95.25 101 ALA A CA 1
ATOM 803 C C . ALA A 1 101 ? -2.793 -6.039 7.724 1.00 95.25 101 ALA A C 1
ATOM 805 O O . ALA A 1 101 ? -2.195 -5.612 6.735 1.00 95.25 101 ALA A O 1
ATOM 806 N N . SER A 1 102 ? -2.352 -5.807 8.964 1.00 92.69 102 SER A N 1
ATOM 807 C CA . SER A 1 102 ? -1.137 -5.045 9.272 1.00 92.69 102 SER A CA 1
ATOM 808 C C . SER A 1 102 ? 0.122 -5.728 8.726 1.00 92.69 102 SER A C 1
ATOM 810 O O . SER A 1 102 ? 0.973 -5.068 8.133 1.00 92.69 102 SER A O 1
ATOM 812 N N . ARG A 1 103 ? 0.228 -7.059 8.836 1.00 94.38 103 ARG A N 1
ATOM 813 C CA . ARG A 1 103 ? 1.338 -7.823 8.233 1.00 94.38 103 ARG A CA 1
ATOM 814 C C . ARG A 1 103 ? 1.297 -7.776 6.710 1.00 94.38 103 ARG A C 1
ATOM 816 O O . ARG A 1 103 ? 2.303 -7.452 6.082 1.00 94.38 103 ARG A O 1
ATOM 823 N N . GLN A 1 104 ? 0.116 -8.000 6.130 1.00 95.56 104 GLN A N 1
ATOM 824 C CA . GLN A 1 104 ? -0.092 -7.957 4.680 1.00 95.56 104 GLN A CA 1
ATOM 825 C C . GLN A 1 104 ? 0.309 -6.602 4.074 1.00 95.56 104 GLN A C 1
ATOM 827 O O . GLN A 1 104 ? 0.728 -6.542 2.915 1.00 95.56 104 GLN A O 1
ATOM 832 N N . ARG A 1 105 ? 0.224 -5.514 4.852 1.00 94.31 105 ARG A N 1
ATOM 833 C CA . ARG A 1 105 ? 0.656 -4.174 4.437 1.00 94.31 105 ARG A CA 1
ATOM 834 C C . ARG A 1 105 ? 2.129 -4.150 4.027 1.00 94.31 105 ARG A C 1
ATOM 836 O O . ARG A 1 105 ? 2.449 -3.577 2.990 1.00 94.31 105 ARG A O 1
ATOM 843 N N . TYR A 1 106 ? 3.015 -4.779 4.799 1.00 94.06 106 TYR A N 1
ATOM 844 C CA . TYR A 1 106 ? 4.448 -4.810 4.490 1.00 94.06 106 TYR A CA 1
ATOM 845 C C . TYR A 1 106 ? 4.749 -5.694 3.281 1.00 94.06 106 TYR A C 1
ATOM 847 O O . TYR A 1 106 ? 5.503 -5.280 2.401 1.00 94.06 106 TYR A O 1
ATOM 855 N N . ASP A 1 107 ? 4.104 -6.857 3.194 1.00 95.25 107 ASP A N 1
ATOM 856 C CA . ASP A 1 107 ? 4.276 -7.778 2.067 1.00 95.25 107 ASP A CA 1
ATOM 857 C C . ASP A 1 107 ? 3.824 -7.139 0.746 1.00 95.25 107 ASP A C 1
ATOM 859 O O . ASP A 1 107 ? 4.513 -7.232 -0.270 1.00 95.25 107 ASP A O 1
ATOM 863 N N . SER A 1 108 ? 2.700 -6.418 0.774 1.00 95.00 108 SER A N 1
ATOM 864 C CA . SER A 1 108 ? 2.158 -5.721 -0.401 1.00 95.00 108 SER A CA 1
ATOM 865 C C . SER A 1 108 ? 2.996 -4.497 -0.785 1.00 95.00 108 SER A C 1
ATOM 867 O O . SER A 1 108 ? 3.081 -4.146 -1.960 1.00 95.00 108 SER A O 1
ATOM 869 N N . ALA A 1 109 ? 3.650 -3.858 0.189 1.00 96.12 109 ALA A N 1
ATOM 870 C CA . ALA A 1 109 ? 4.521 -2.710 -0.040 1.00 96.12 109 ALA A CA 1
ATOM 871 C C . ALA A 1 109 ? 5.920 -3.092 -0.545 1.00 96.12 109 ALA A C 1
ATOM 873 O O . ALA A 1 109 ? 6.564 -2.290 -1.226 1.00 96.12 109 ALA A O 1
ATOM 874 N N . ALA A 1 110 ? 6.408 -4.295 -0.227 1.00 96.38 110 ALA A N 1
ATOM 875 C CA . ALA A 1 110 ? 7.777 -4.712 -0.524 1.00 96.38 110 ALA A CA 1
ATOM 876 C C . ALA A 1 110 ? 8.177 -4.535 -2.005 1.00 96.38 110 ALA A C 1
ATOM 878 O O . ALA A 1 110 ? 9.250 -3.979 -2.255 1.00 96.38 110 ALA A O 1
ATOM 879 N N . PRO A 1 111 ? 7.347 -4.890 -3.009 1.00 95.75 111 PRO A N 1
ATOM 880 C CA . PRO A 1 111 ? 7.707 -4.663 -4.405 1.00 95.75 111 PRO A CA 1
ATOM 881 C C . PRO A 1 111 ? 7.865 -3.179 -4.753 1.00 95.75 111 PRO A C 1
ATOM 883 O O . PRO A 1 111 ? 8.725 -2.843 -5.561 1.00 95.75 111 PRO A O 1
ATOM 886 N N . LEU A 1 112 ? 7.087 -2.280 -4.142 1.00 96.44 112 LEU A N 1
ATOM 887 C CA . LEU A 1 112 ? 7.229 -0.836 -4.355 1.00 96.44 112 LEU A CA 1
ATOM 888 C C . LEU A 1 112 ? 8.489 -0.282 -3.694 1.00 96.44 112 LEU A C 1
ATOM 890 O O . LEU A 1 112 ? 9.129 0.593 -4.267 1.00 96.44 112 LEU A O 1
ATOM 894 N N . LEU A 1 113 ? 8.872 -0.808 -2.530 1.00 96.06 113 LEU A N 1
ATOM 895 C CA . LEU A 1 113 ? 10.113 -0.423 -1.854 1.00 96.06 113 LEU A CA 1
ATOM 896 C C . LEU A 1 113 ? 11.359 -0.907 -2.612 1.00 96.06 113 LEU A C 1
ATOM 898 O O . LEU A 1 113 ? 12.375 -0.225 -2.616 1.00 96.06 113 LEU A O 1
ATOM 902 N N . ILE A 1 114 ? 11.284 -2.069 -3.270 1.00 95.56 114 ILE A N 1
ATOM 903 C CA . ILE A 1 114 ? 12.417 -2.660 -4.001 1.00 95.56 114 ILE A CA 1
ATOM 904 C C . ILE A 1 114 ? 12.507 -2.135 -5.440 1.00 95.56 114 ILE A C 1
ATOM 906 O O . ILE A 1 114 ? 13.596 -1.866 -5.943 1.00 95.56 114 ILE A O 1
ATOM 910 N N . LEU A 1 115 ? 11.372 -2.039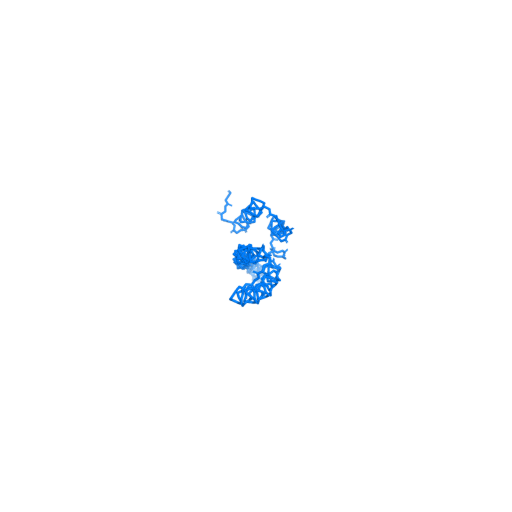 -6.138 1.00 94.06 115 LEU A N 1
ATOM 911 C CA . LEU A 1 115 ? 11.321 -1.725 -7.570 1.00 94.06 115 LEU A CA 1
ATOM 912 C C . LEU A 1 115 ? 10.931 -0.273 -7.847 1.00 94.06 115 LEU A C 1
ATOM 914 O O . LEU A 1 115 ? 11.030 0.167 -8.997 1.00 94.06 115 LEU A O 1
ATOM 918 N N . GLY A 1 116 ? 10.417 0.457 -6.859 1.00 93.12 116 GLY A N 1
ATOM 919 C CA . GLY A 1 116 ? 9.952 1.829 -7.020 1.00 93.12 116 GLY A CA 1
ATOM 920 C C . GLY A 1 116 ? 11.100 2.826 -7.192 1.00 93.12 116 GLY A C 1
ATOM 921 O O . GLY A 1 116 ? 12.223 2.580 -6.758 1.00 93.12 116 GLY A O 1
ATOM 922 N N . PRO A 1 117 ? 10.857 3.969 -7.854 1.00 95.88 117 PRO A N 1
ATOM 923 C CA . PRO A 1 117 ? 11.787 5.089 -7.782 1.00 95.88 117 PRO A CA 1
ATOM 924 C C . PRO A 1 117 ? 11.834 5.663 -6.348 1.00 95.88 117 PRO A C 1
ATOM 926 O O . PRO A 1 117 ? 10.870 5.494 -5.595 1.00 95.88 117 PRO A O 1
ATOM 929 N N . PRO A 1 118 ? 12.880 6.429 -5.982 1.00 97.06 118 PRO A N 1
ATOM 930 C CA . PRO A 1 118 ? 13.058 6.946 -4.619 1.00 97.06 118 PRO A CA 1
ATOM 931 C C . PRO A 1 118 ? 11.861 7.733 -4.061 1.00 97.06 118 PRO A C 1
ATOM 933 O O . PRO A 1 118 ? 11.612 7.739 -2.859 1.00 97.06 118 PRO A O 1
ATOM 936 N N . GLN A 1 119 ? 11.094 8.411 -4.922 1.00 96.56 119 GLN A N 1
ATOM 937 C CA . GLN A 1 119 ? 9.903 9.155 -4.498 1.00 96.56 119 GLN A CA 1
ATOM 938 C C . GLN A 1 119 ? 8.766 8.229 -4.050 1.00 96.56 119 GLN A C 1
ATOM 940 O O . GLN A 1 119 ? 8.088 8.553 -3.080 1.00 96.56 119 GLN A O 1
ATOM 945 N N . VAL A 1 120 ? 8.585 7.088 -4.726 1.00 96.44 120 VAL A N 1
ATOM 946 C CA . VAL A 1 120 ? 7.596 6.063 -4.355 1.00 96.44 120 VAL A CA 1
ATOM 947 C C . VAL A 1 120 ? 8.020 5.369 -3.068 1.00 96.44 120 VAL A C 1
ATOM 949 O O . VAL A 1 120 ? 7.207 5.201 -2.169 1.00 96.44 120 VAL A O 1
ATOM 952 N N . GLU A 1 121 ? 9.300 5.023 -2.935 1.00 97.12 121 GLU A N 1
ATOM 953 C CA . GLU A 1 121 ? 9.825 4.433 -1.700 1.00 97.12 121 GLU A CA 1
ATOM 954 C C . GLU A 1 121 ? 9.573 5.353 -0.495 1.00 97.12 121 GLU A C 1
ATOM 956 O O . GLU A 1 121 ? 9.079 4.909 0.545 1.00 97.12 121 GLU A O 1
ATOM 961 N N . LYS A 1 122 ? 9.863 6.652 -0.651 1.00 97.50 122 LYS A N 1
ATOM 962 C CA . LYS A 1 122 ? 9.651 7.660 0.390 1.00 97.50 122 LYS A CA 1
ATOM 963 C C . LYS A 1 122 ? 8.178 7.778 0.783 1.00 97.50 122 LYS A C 1
ATOM 965 O O . LYS A 1 122 ? 7.889 7.819 1.979 1.00 97.50 122 LYS A O 1
ATOM 970 N N . SER A 1 123 ? 7.264 7.860 -0.184 1.00 97.25 123 SER A N 1
ATOM 971 C CA . SER A 1 123 ? 5.835 8.036 0.096 1.00 97.25 123 SER A CA 1
ATOM 972 C C . SER A 1 123 ? 5.192 6.771 0.667 1.00 97.25 123 SER A C 1
ATOM 974 O O . SER A 1 123 ? 4.497 6.853 1.677 1.00 97.25 123 SER A O 1
ATOM 976 N N . VAL A 1 124 ? 5.517 5.588 0.134 1.00 97.06 124 VAL A N 1
ATOM 977 C CA . VAL A 1 124 ? 5.097 4.298 0.709 1.00 97.06 124 VAL A CA 1
ATOM 978 C C . VAL A 1 124 ? 5.622 4.158 2.137 1.00 97.06 124 VAL A C 1
ATOM 980 O O . VAL A 1 124 ? 4.868 3.832 3.049 1.00 97.06 124 VAL A O 1
ATOM 983 N N . SER A 1 125 ? 6.897 4.478 2.378 1.00 96.56 125 SER A N 1
ATOM 984 C CA . SER A 1 125 ? 7.471 4.453 3.728 1.00 96.56 125 SER A CA 1
ATOM 985 C C . SER A 1 125 ? 6.771 5.416 4.685 1.00 96.56 125 SER A C 1
ATOM 987 O O . SER A 1 125 ? 6.659 5.102 5.869 1.00 96.56 125 SER A O 1
ATOM 989 N N . ALA A 1 126 ? 6.300 6.571 4.205 1.00 96.94 126 ALA A N 1
ATOM 990 C CA . ALA A 1 126 ? 5.523 7.499 5.020 1.00 96.94 126 ALA A CA 1
ATOM 991 C C . ALA A 1 126 ? 4.206 6.853 5.468 1.00 96.94 126 ALA A C 1
ATOM 993 O O . ALA A 1 126 ? 3.942 6.824 6.666 1.00 96.94 126 ALA A O 1
ATOM 994 N N . VAL A 1 127 ? 3.459 6.235 4.546 1.00 95.75 127 VAL A N 1
ATOM 995 C CA . VAL A 1 127 ? 2.221 5.494 4.853 1.00 95.75 127 VAL A CA 1
ATOM 996 C C . VAL A 1 127 ? 2.479 4.341 5.832 1.00 95.75 127 VAL A C 1
ATOM 998 O O . VAL A 1 127 ? 1.749 4.175 6.808 1.00 95.75 127 VAL A O 1
ATOM 1001 N N . LEU A 1 128 ? 3.546 3.562 5.623 1.00 94.62 128 LEU A N 1
ATOM 1002 C CA . LEU A 1 128 ? 3.895 2.424 6.486 1.00 94.62 128 LEU A CA 1
ATOM 1003 C C . LEU A 1 128 ? 4.302 2.830 7.908 1.00 94.62 128 LEU A C 1
ATOM 1005 O O . LEU A 1 128 ? 4.150 2.033 8.833 1.00 94.62 128 LEU A O 1
ATOM 1009 N N . ARG A 1 129 ? 4.863 4.031 8.077 1.00 95.19 129 ARG A N 1
ATOM 1010 C CA . ARG A 1 129 ? 5.358 4.541 9.364 1.00 95.19 129 ARG A CA 1
ATOM 1011 C C . ARG A 1 129 ? 4.320 5.345 10.137 1.00 95.19 129 ARG A C 1
ATOM 1013 O O . ARG A 1 129 ? 4.616 5.747 11.261 1.00 95.19 129 ARG A O 1
ATOM 1020 N N . LEU A 1 130 ? 3.142 5.594 9.562 1.00 93.44 130 LEU A N 1
ATOM 1021 C CA . LEU A 1 130 ? 2.084 6.301 10.271 1.00 93.44 130 LEU A CA 1
ATOM 1022 C C . LEU A 1 130 ? 1.699 5.533 11.542 1.00 93.44 130 LEU A C 1
ATOM 1024 O O . LEU A 1 130 ? 1.405 4.333 11.468 1.00 93.44 130 LEU A O 1
ATOM 1028 N N . PRO A 1 131 ? 1.685 6.203 12.707 1.00 89.94 131 PRO A N 1
ATOM 1029 C CA . PRO A 1 131 ? 1.255 5.567 13.936 1.00 89.94 131 PRO A CA 1
ATOM 1030 C C . PRO A 1 131 ? -0.245 5.239 13.874 1.00 89.94 131 PRO A C 1
ATOM 1032 O O . PRO A 1 131 ? -1.010 5.825 13.104 1.00 89.94 131 PRO A O 1
ATOM 1035 N N . GLN A 1 132 ? -0.685 4.274 14.685 1.00 82.75 132 GLN A N 1
ATOM 1036 C CA . GLN A 1 132 ? -2.084 3.827 14.681 1.00 82.75 132 GLN A CA 1
ATOM 1037 C C . GLN A 1 132 ? -3.073 4.929 15.082 1.00 82.75 132 GLN A C 1
ATOM 1039 O O . GLN A 1 132 ? -4.234 4.875 14.688 1.00 82.75 132 GLN A O 1
ATOM 1044 N N . ASP A 1 133 ? -2.627 5.921 15.843 1.00 84.75 133 ASP A N 1
ATOM 1045 C CA . ASP A 1 133 ? -3.391 7.083 16.293 1.00 84.75 133 ASP A CA 1
ATOM 1046 C C . ASP A 1 133 ? -3.165 8.332 15.422 1.00 84.75 133 ASP A C 1
ATOM 1048 O O . ASP A 1 133 ? -3.647 9.408 15.771 1.00 84.75 133 ASP A O 1
ATOM 1052 N N . ALA A 1 134 ? -2.481 8.196 14.276 1.00 91.00 134 ALA A N 1
ATOM 1053 C CA . ALA A 1 134 ? -2.336 9.280 13.307 1.00 91.00 134 ALA A CA 1
ATOM 1054 C C . ALA A 1 134 ? -3.701 9.862 12.926 1.00 91.00 134 ALA A C 1
ATOM 1056 O O . ALA A 1 134 ? -4.659 9.109 12.697 1.00 91.00 134 ALA A O 1
ATOM 1057 N N . SER A 1 135 ? -3.761 11.191 12.813 1.00 92.50 135 SER A N 1
ATOM 1058 C CA . SER A 1 135 ? -4.979 11.899 12.434 1.00 92.50 135 SER A CA 1
ATOM 1059 C C . SER A 1 135 ? -5.452 11.487 11.034 1.00 92.50 135 SER A C 1
ATOM 1061 O O . SER A 1 135 ? -4.662 11.055 10.189 1.00 92.50 135 SER A O 1
ATOM 1063 N N . ASN A 1 136 ? -6.750 11.644 10.758 1.00 90.19 136 ASN A N 1
ATOM 1064 C CA . ASN A 1 136 ? -7.294 11.381 9.421 1.00 90.19 136 ASN A CA 1
ATOM 1065 C C . ASN A 1 136 ? -6.641 12.273 8.353 1.00 90.19 136 ASN A C 1
ATOM 1067 O O . ASN A 1 136 ? -6.478 11.843 7.216 1.00 90.19 136 ASN A O 1
ATOM 1071 N N . GLU A 1 137 ? -6.234 13.489 8.726 1.00 93.38 137 GLU A N 1
ATOM 1072 C CA . GLU A 1 137 ? -5.544 14.419 7.833 1.00 93.38 137 GLU A CA 1
ATOM 1073 C C . GLU A 1 137 ? -4.135 13.925 7.477 1.00 93.38 137 GLU A C 1
ATOM 1075 O O . GLU A 1 137 ? -3.777 13.909 6.301 1.00 93.38 137 GLU A O 1
ATOM 1080 N N . ASP A 1 138 ? -3.367 13.433 8.455 1.00 94.50 138 ASP A N 1
ATOM 1081 C CA . ASP A 1 138 ? -2.031 12.869 8.211 1.00 94.50 138 ASP A CA 1
ATOM 1082 C C . ASP A 1 138 ? -2.095 11.624 7.321 1.00 94.50 138 ASP A C 1
ATOM 1084 O O . ASP A 1 138 ? -1.274 11.454 6.416 1.00 94.50 138 ASP A O 1
ATOM 1088 N N . ARG A 1 139 ? -3.099 10.767 7.550 1.00 93.06 139 ARG A N 1
ATOM 1089 C CA . ARG A 1 139 ? -3.357 9.576 6.729 1.00 93.06 139 ARG A CA 1
ATOM 1090 C C . ARG A 1 139 ? -3.693 9.955 5.295 1.00 93.06 139 ARG A C 1
ATOM 1092 O O . ARG A 1 139 ? -3.047 9.462 4.376 1.00 93.06 139 ARG A O 1
ATOM 1099 N N . TYR A 1 140 ? -4.656 10.860 5.118 1.00 93.44 140 TYR A N 1
ATOM 1100 C CA . TYR A 1 140 ? -5.076 11.334 3.802 1.00 93.44 140 TYR A CA 1
ATOM 1101 C C . TYR A 1 140 ? -3.923 11.995 3.046 1.00 93.44 140 TYR A C 1
ATOM 1103 O O . TYR A 1 140 ? -3.733 11.755 1.857 1.00 93.44 140 TYR A O 1
ATOM 1111 N N . ARG A 1 141 ? -3.108 12.795 3.740 1.00 96.62 141 ARG A N 1
ATOM 1112 C CA . ARG A 1 141 ? -1.939 13.439 3.146 1.00 96.62 141 ARG A CA 1
ATOM 1113 C C . ARG A 1 141 ? -0.898 12.422 2.684 1.00 96.62 141 ARG A C 1
ATOM 1115 O O . ARG A 1 141 ? -0.441 12.513 1.549 1.00 96.62 141 ARG A O 1
ATOM 1122 N N . ALA A 1 142 ? -0.530 11.462 3.532 1.00 96.12 142 ALA A N 1
ATOM 1123 C CA . ALA A 1 142 ? 0.453 10.441 3.171 1.00 96.12 142 ALA A CA 1
ATOM 1124 C C . ALA A 1 142 ? -0.031 9.562 2.006 1.00 96.12 142 ALA A C 1
ATOM 1126 O O . ALA A 1 142 ? 0.755 9.240 1.115 1.00 96.12 142 ALA A O 1
ATOM 1127 N N . ASP A 1 143 ? -1.318 9.210 1.998 1.00 95.44 143 ASP A N 1
ATOM 1128 C CA . ASP A 1 143 ? -1.943 8.443 0.922 1.00 95.44 143 ASP A CA 1
ATOM 1129 C C . ASP A 1 143 ? -1.982 9.240 -0.392 1.00 95.44 143 ASP A C 1
ATOM 1131 O O . ASP A 1 143 ? -1.508 8.770 -1.423 1.00 95.44 143 ASP A O 1
ATOM 1135 N N . SER A 1 144 ? -2.406 10.507 -0.346 1.00 96.31 144 SER A N 1
ATOM 1136 C CA . SER A 1 144 ? -2.377 11.411 -1.502 1.00 96.31 144 SER A CA 1
ATOM 1137 C C . SER A 1 144 ? -0.962 11.584 -2.070 1.00 96.31 144 SER A C 1
ATOM 1139 O O . SER A 1 144 ? -0.775 11.547 -3.288 1.00 96.31 144 SER A O 1
ATOM 1141 N N . ASP A 1 145 ? 0.049 11.743 -1.211 1.00 96.94 145 ASP A N 1
ATOM 1142 C CA . ASP A 1 145 ? 1.455 11.839 -1.624 1.00 96.94 145 ASP A CA 1
ATOM 1143 C C . ASP A 1 145 ? 1.945 10.524 -2.262 1.00 96.94 145 ASP A C 1
ATOM 1145 O O . ASP A 1 145 ? 2.711 10.540 -3.234 1.00 96.94 145 ASP A O 1
ATOM 1149 N N . MET A 1 146 ? 1.492 9.373 -1.751 1.00 96.75 146 MET A N 1
ATOM 1150 C CA . MET A 1 146 ? 1.766 8.058 -2.333 1.00 96.75 146 MET A CA 1
ATOM 1151 C C . MET A 1 146 ? 1.136 7.913 -3.718 1.00 96.75 146 MET A C 1
ATOM 1153 O O . MET A 1 146 ? 1.844 7.558 -4.665 1.00 96.75 146 MET A O 1
ATOM 1157 N N . ILE A 1 147 ? -0.146 8.248 -3.861 1.00 96.12 147 ILE A N 1
ATOM 1158 C CA . ILE A 1 147 ? -0.877 8.213 -5.132 1.00 96.12 147 ILE A CA 1
ATOM 1159 C C . ILE A 1 147 ? -0.195 9.122 -6.162 1.00 96.12 147 ILE A C 1
ATOM 1161 O O . ILE A 1 147 ? 0.068 8.685 -7.285 1.00 96.12 147 ILE A O 1
ATOM 1165 N N . ALA A 1 148 ? 0.163 10.354 -5.791 1.00 96.50 148 ALA A N 1
ATOM 1166 C CA . ALA A 1 148 ? 0.850 11.290 -6.683 1.00 96.50 148 ALA A CA 1
ATOM 1167 C C . ALA A 1 148 ? 2.222 10.757 -7.139 1.00 96.50 148 ALA A C 1
ATOM 1169 O O . ALA A 1 148 ? 2.539 10.750 -8.333 1.00 96.50 148 ALA A O 1
ATOM 1170 N N . ALA A 1 149 ? 3.032 10.234 -6.210 1.00 96.12 149 ALA A N 1
ATOM 1171 C CA . ALA A 1 149 ? 4.318 9.621 -6.545 1.00 96.12 149 ALA A CA 1
ATOM 1172 C C . ALA A 1 149 ? 4.151 8.426 -7.499 1.00 96.12 149 ALA A C 1
ATOM 1174 O O . ALA A 1 149 ? 4.932 8.263 -8.444 1.00 96.12 149 ALA A O 1
ATOM 1175 N N . MET A 1 150 ? 3.113 7.615 -7.287 1.00 95.94 150 MET A N 1
ATOM 1176 C CA . MET A 1 150 ? 2.802 6.467 -8.129 1.00 95.94 150 MET A CA 1
ATOM 1177 C C . MET A 1 150 ? 2.347 6.880 -9.526 1.00 95.94 150 MET A C 1
ATOM 1179 O O . MET A 1 150 ? 2.916 6.380 -10.499 1.00 95.94 150 MET A O 1
ATOM 1183 N N . ARG A 1 151 ? 1.421 7.836 -9.655 1.00 95.25 151 ARG A N 1
ATOM 1184 C CA . ARG A 1 151 ? 0.966 8.368 -10.955 1.00 95.25 151 ARG A CA 1
ATOM 1185 C C . ARG A 1 151 ? 2.129 8.910 -11.779 1.00 95.25 151 ARG A C 1
ATOM 1187 O O . ARG A 1 151 ? 2.266 8.549 -12.951 1.00 95.25 151 ARG A O 1
ATOM 1194 N N . LYS A 1 152 ? 3.034 9.659 -11.145 1.00 94.81 152 LYS A N 1
ATOM 1195 C CA . LYS A 1 152 ? 4.275 10.117 -11.777 1.00 94.81 152 LYS A CA 1
ATOM 1196 C C . LYS A 1 152 ? 5.168 8.953 -12.215 1.00 94.81 152 LYS A C 1
ATOM 1198 O O . LYS A 1 152 ? 5.655 8.938 -13.341 1.00 94.81 152 LYS A O 1
ATOM 1203 N N . SER A 1 153 ? 5.364 7.944 -11.362 1.00 93.81 153 SER A N 1
ATOM 1204 C CA . SER A 1 153 ? 6.209 6.778 -11.681 1.00 93.81 153 SER A CA 1
ATOM 1205 C C . SER A 1 153 ? 5.676 5.915 -12.834 1.00 93.81 153 SER A C 1
ATOM 1207 O O . SER A 1 153 ? 6.454 5.245 -13.518 1.00 93.81 153 SER A O 1
ATOM 1209 N N . LEU A 1 154 ? 4.358 5.934 -13.045 1.00 93.50 154 LEU A N 1
ATOM 1210 C CA . LEU A 1 154 ? 3.665 5.213 -14.112 1.00 93.50 154 LEU A CA 1
ATOM 1211 C C . LEU A 1 154 ? 3.594 6.021 -15.420 1.00 93.50 154 LEU A C 1
ATOM 1213 O O . LEU A 1 154 ? 3.231 5.459 -16.455 1.00 93.50 154 LEU A O 1
ATOM 1217 N N . GLY A 1 155 ? 3.984 7.302 -15.389 1.00 92.50 155 GLY A N 1
ATOM 1218 C CA . GLY A 1 155 ? 3.908 8.220 -16.526 1.00 92.50 155 GLY A CA 1
ATOM 1219 C C . GLY A 1 155 ? 2.479 8.659 -16.849 1.00 92.50 155 GLY A C 1
ATOM 1220 O O . GLY A 1 155 ? 2.143 8.791 -18.021 1.00 92.50 155 GLY A O 1
ATOM 1221 N N . VAL A 1 156 ? 1.629 8.801 -15.825 1.00 90.44 156 VAL A N 1
ATOM 1222 C CA . VAL A 1 156 ? 0.221 9.228 -15.957 1.00 90.44 156 VAL A CA 1
ATOM 1223 C C . VAL A 1 156 ? 0.058 10.746 -15.776 1.00 90.44 156 VAL A C 1
ATOM 1225 O O . VAL A 1 156 ? -0.934 11.303 -16.232 1.00 90.44 156 VAL A O 1
ATOM 1228 N N . GLU A 1 157 ? 1.014 11.422 -15.137 1.00 75.12 157 GLU A N 1
ATOM 1229 C CA . GLU A 1 157 ? 1.048 12.887 -14.994 1.00 75.12 157 GLU A CA 1
ATOM 1230 C C . GLU A 1 157 ? 2.334 13.451 -15.621 1.00 75.12 157 GLU A C 1
ATOM 1232 O O . GLU A 1 157 ? 3.415 12.903 -15.375 1.00 75.12 157 GLU A O 1
ATOM 1237 N N . GLU A 1 158 ? 2.191 14.511 -16.432 1.00 50.78 158 GLU A N 1
ATOM 1238 C CA . GLU A 1 158 ? 3.277 15.418 -16.858 1.00 50.78 158 GLU A CA 1
ATOM 1239 C C . GLU A 1 158 ? 3.546 16.482 -15.787 1.00 50.78 158 GLU A C 1
ATOM 1241 O O . GLU A 1 158 ? 2.563 17.069 -15.277 1.00 50.78 158 GLU A O 1
#